Protein AF-A0A0U5NQK6-F1 (afdb_monomer_lite)

Structure (mmCIF, N/CA/C/O backbone):
data_AF-A0A0U5NQK6-F1
#
_entry.id   AF-A0A0U5NQK6-F1
#
loop_
_atom_site.group_PDB
_atom_site.id
_atom_site.type_symbol
_atom_site.label_atom_id
_atom_site.label_alt_id
_atom_site.label_comp_id
_atom_site.label_asym_id
_atom_site.label_entity_id
_atom_site.label_seq_id
_atom_site.pdbx_PDB_ins_code
_atom_site.Cartn_x
_atom_site.Cartn_y
_atom_site.Cartn_z
_atom_site.occupancy
_atom_site.B_iso_or_equiv
_atom_site.auth_seq_id
_atom_site.auth_comp_id
_atom_site.auth_asym_id
_atom_site.auth_atom_id
_atom_site.pdbx_PDB_model_num
ATOM 1 N N . MET A 1 1 ? -19.527 -6.344 28.095 1.00 59.62 1 MET A N 1
ATOM 2 C CA . MET A 1 1 ? -18.610 -5.688 27.131 1.00 59.62 1 MET A CA 1
ATOM 3 C C . MET A 1 1 ? -19.445 -5.188 25.953 1.00 59.62 1 MET A C 1
ATOM 5 O O . MET A 1 1 ? -20.277 -5.949 25.476 1.00 59.62 1 MET A O 1
ATOM 9 N N . SER A 1 2 ? -19.335 -3.918 25.543 1.00 77.06 2 SER A N 1
ATOM 10 C CA . SER A 1 2 ? -20.191 -3.349 24.482 1.00 77.06 2 SER A CA 1
ATOM 11 C C . SER A 1 2 ? -19.816 -3.884 23.087 1.00 77.06 2 SER A C 1
ATOM 13 O O . SER A 1 2 ? -18.661 -4.244 22.854 1.00 77.06 2 SER A O 1
ATOM 15 N N . LYS A 1 3 ? -20.761 -3.901 22.129 1.00 76.44 3 LYS A N 1
ATOM 16 C CA . LYS A 1 3 ? -20.489 -4.289 20.722 1.00 76.44 3 LYS A CA 1
ATOM 17 C C . LYS A 1 3 ?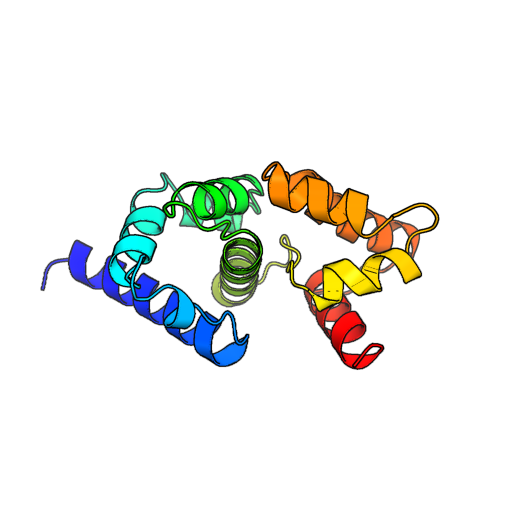 -19.339 -3.472 20.106 1.00 76.44 3 LYS A C 1
ATOM 19 O O . LYS A 1 3 ? -18.544 -4.013 19.344 1.00 76.44 3 LYS A O 1
ATOM 24 N N . LEU A 1 4 ? -19.227 -2.196 20.483 1.00 78.38 4 LEU A N 1
ATOM 25 C CA . LEU A 1 4 ? -18.146 -1.298 20.069 1.00 78.38 4 LEU A CA 1
ATOM 26 C C . LEU A 1 4 ? -16.776 -1.763 20.589 1.00 78.38 4 LEU A C 1
ATOM 28 O O . LEU A 1 4 ? -15.814 -1.828 19.830 1.00 78.38 4 LEU A O 1
ATOM 32 N N . SER A 1 5 ? -16.703 -2.154 21.864 1.00 79.38 5 SER A N 1
ATOM 33 C CA . SER A 1 5 ? -15.471 -2.658 22.479 1.00 79.38 5 SER A CA 1
ATOM 34 C C . SER A 1 5 ? -14.972 -3.936 21.795 1.00 79.38 5 SER A C 1
ATOM 36 O O . SER A 1 5 ? -13.778 -4.055 21.536 1.00 79.38 5 SER A O 1
ATOM 38 N N . ILE A 1 6 ? -15.875 -4.841 21.398 1.00 86.94 6 ILE A N 1
ATOM 39 C CA . ILE A 1 6 ? -15.510 -6.061 20.657 1.00 86.94 6 ILE A CA 1
ATOM 40 C C . ILE A 1 6 ? -14.956 -5.730 19.262 1.00 86.94 6 ILE A C 1
ATOM 42 O O . ILE A 1 6 ? -13.974 -6.341 18.840 1.00 86.94 6 ILE A O 1
ATOM 46 N N . LYS A 1 7 ? -15.548 -4.765 18.541 1.00 88.62 7 LYS A N 1
ATOM 47 C CA . LYS A 1 7 ? -15.044 -4.339 17.222 1.00 88.62 7 LYS A CA 1
ATOM 48 C C . LYS A 1 7 ? -13.630 -3.764 17.315 1.00 88.62 7 LYS A C 1
ATOM 50 O O . LYS A 1 7 ? -12.763 -4.185 16.555 1.00 88.62 7 LYS A O 1
ATOM 55 N N . ILE A 1 8 ? -13.379 -2.882 18.286 1.00 91.56 8 ILE A N 1
ATOM 56 C CA . ILE A 1 8 ? -12.039 -2.325 18.513 1.00 91.56 8 ILE A CA 1
ATOM 57 C C . ILE A 1 8 ? -11.029 -3.436 18.805 1.00 91.56 8 ILE A C 1
ATOM 59 O O . ILE A 1 8 ? -9.975 -3.472 18.179 1.00 91.56 8 ILE A O 1
ATOM 63 N N . LEU A 1 9 ? -11.355 -4.378 19.697 1.00 89.69 9 LEU A N 1
ATOM 64 C CA . LEU A 1 9 ? -10.451 -5.484 20.029 1.00 89.69 9 LEU A CA 1
ATOM 65 C C . LEU A 1 9 ? -10.106 -6.338 18.803 1.00 89.69 9 LEU A C 1
ATOM 67 O O . LEU A 1 9 ? -8.946 -6.702 18.628 1.00 89.69 9 LEU A O 1
ATOM 71 N N . LYS A 1 10 ? -11.073 -6.609 17.915 1.00 91.44 10 LYS A N 1
ATOM 72 C CA . LYS A 1 10 ? -10.810 -7.312 16.647 1.00 91.44 10 LYS A CA 1
ATOM 73 C C . LYS A 1 10 ? -9.815 -6.560 15.765 1.00 91.44 10 LYS A C 1
ATOM 75 O O . LYS A 1 10 ? -8.907 -7.181 15.221 1.00 91.44 10 LYS A O 1
ATOM 80 N N . ILE A 1 11 ? -9.963 -5.242 15.639 1.00 92.06 11 ILE A N 1
ATOM 81 C CA . ILE A 1 11 ? -9.041 -4.416 14.850 1.00 92.06 11 ILE A CA 1
ATOM 82 C C . ILE A 1 11 ? -7.650 -4.403 15.496 1.00 92.06 11 ILE A C 1
ATOM 84 O O . ILE A 1 11 ? -6.668 -4.653 14.803 1.00 92.06 11 ILE A O 1
ATOM 88 N N . VAL A 1 12 ? -7.559 -4.214 16.818 1.00 91.38 12 VAL A N 1
ATOM 89 C CA . VAL A 1 12 ? -6.291 -4.276 17.570 1.00 91.38 12 VAL A CA 1
ATOM 90 C C . VAL A 1 12 ? -5.575 -5.609 17.347 1.00 91.38 12 VAL A C 1
ATOM 92 O O . VAL A 1 12 ? -4.376 -5.612 17.083 1.00 91.38 12 VAL A O 1
ATOM 95 N N . MET A 1 13 ? -6.295 -6.734 17.399 1.00 90.19 13 MET A N 1
ATOM 96 C CA . MET A 1 13 ? -5.711 -8.053 17.139 1.00 90.19 13 MET A CA 1
ATOM 97 C C . MET A 1 13 ? -5.173 -8.170 15.708 1.00 90.19 13 MET A C 1
ATOM 99 O O . MET A 1 13 ? -4.053 -8.640 15.534 1.00 90.19 13 MET A O 1
ATOM 103 N N . LYS A 1 14 ? -5.914 -7.694 14.694 1.00 91.88 14 LYS A N 1
ATOM 104 C CA . LYS A 1 14 ? -5.428 -7.663 13.300 1.00 91.88 14 LYS A CA 1
ATOM 105 C C . LYS A 1 14 ? -4.132 -6.856 13.181 1.00 91.88 14 LYS A C 1
ATOM 107 O O . LYS A 1 14 ? -3.161 -7.347 12.615 1.00 91.88 14 LYS A O 1
ATOM 112 N N . ILE A 1 15 ? -4.101 -5.650 13.758 1.00 90.19 15 ILE A N 1
ATOM 113 C CA . ILE A 1 15 ? -2.911 -4.786 13.756 1.00 90.19 15 ILE A CA 1
ATOM 114 C C . ILE A 1 15 ? -1.726 -5.507 14.413 1.00 90.19 15 ILE A C 1
ATOM 116 O O . ILE A 1 15 ? -0.638 -5.530 13.846 1.00 90.19 15 ILE A O 1
ATOM 120 N N . ALA A 1 16 ? -1.935 -6.117 15.583 1.00 87.88 16 ALA A N 1
ATOM 121 C CA . ALA A 1 16 ? -0.883 -6.813 16.318 1.00 87.88 16 ALA A CA 1
ATOM 122 C C . ALA A 1 16 ? -0.310 -8.002 15.530 1.00 87.88 16 ALA A C 1
ATOM 124 O O . ALA A 1 16 ? 0.906 -8.161 15.464 1.00 87.88 16 ALA A O 1
ATOM 125 N N . VAL A 1 17 ? -1.166 -8.810 14.894 1.00 87.75 17 VAL A N 1
ATOM 126 C CA . VAL A 1 17 ? -0.724 -9.936 14.055 1.00 87.75 17 VAL A CA 1
ATOM 127 C C . VAL A 1 17 ? 0.101 -9.438 12.868 1.00 87.75 17 VAL A C 1
ATOM 129 O O . VAL A 1 17 ? 1.166 -9.991 12.595 1.00 87.75 17 VAL A O 1
ATOM 132 N N . ILE A 1 18 ? -0.337 -8.373 12.192 1.00 87.25 18 ILE A N 1
ATOM 133 C CA . ILE A 1 18 ? 0.407 -7.779 11.070 1.00 87.25 18 ILE A CA 1
ATOM 134 C C . ILE A 1 18 ? 1.768 -7.246 11.531 1.00 87.25 18 ILE A C 1
ATOM 136 O O . ILE A 1 18 ? 2.767 -7.490 10.853 1.00 87.25 18 ILE A O 1
ATOM 140 N N . ASP A 1 19 ? 1.828 -6.571 12.682 1.00 82.56 19 ASP A N 1
ATOM 141 C CA . ASP A 1 19 ? 3.077 -6.009 13.211 1.00 82.56 19 ASP A CA 1
ATOM 142 C C . ASP A 1 19 ? 4.109 -7.081 13.542 1.00 82.56 19 ASP A C 1
ATOM 144 O O . ASP A 1 19 ? 5.276 -6.947 13.174 1.00 82.56 19 ASP A O 1
ATOM 148 N N . VAL A 1 20 ? 3.663 -8.174 14.166 1.00 79.00 20 VAL A N 1
ATOM 149 C CA . VAL A 1 20 ? 4.519 -9.315 14.509 1.00 79.00 20 VAL A CA 1
ATOM 150 C C . VAL A 1 20 ? 5.006 -10.050 13.260 1.00 79.00 20 VAL A C 1
ATOM 152 O O . VAL A 1 20 ? 6.167 -10.443 13.198 1.00 79.00 20 VAL A O 1
ATOM 155 N N . THR A 1 21 ? 4.144 -10.241 12.261 1.00 77.94 21 THR A N 1
ATOM 156 C CA . THR A 1 21 ? 4.467 -11.050 11.070 1.00 77.94 21 THR A CA 1
ATOM 157 C C . THR A 1 21 ? 5.272 -10.300 10.014 1.00 77.94 21 THR A C 1
ATOM 159 O O . THR A 1 21 ? 6.009 -10.929 9.261 1.00 77.94 21 THR A O 1
ATOM 162 N N . ASN A 1 22 ? 5.160 -8.970 9.953 1.00 70.81 22 ASN A N 1
ATOM 163 C CA . ASN A 1 22 ? 5.797 -8.156 8.912 1.00 70.81 22 ASN A CA 1
ATOM 164 C C . ASN A 1 22 ? 6.833 -7.170 9.464 1.00 70.81 22 ASN A C 1
ATOM 166 O O . ASN A 1 22 ? 7.267 -6.282 8.730 1.00 70.81 22 ASN A O 1
ATOM 170 N N . SER A 1 23 ? 7.198 -7.290 10.747 1.00 65.12 23 SER A N 1
ATOM 171 C CA . SER A 1 23 ? 8.144 -6.401 11.430 1.00 65.12 23 SER A CA 1
ATOM 172 C C . SER A 1 23 ? 7.861 -4.927 11.135 1.00 65.12 23 SER A C 1
ATOM 174 O O . SER A 1 23 ? 8.766 -4.159 10.816 1.00 65.12 23 SER A O 1
ATOM 176 N N . THR A 1 24 ? 6.593 -4.501 11.211 1.00 61.81 24 THR A N 1
ATOM 177 C CA . THR A 1 24 ? 6.251 -3.095 10.920 1.00 61.81 24 THR A CA 1
ATOM 178 C C . THR A 1 24 ? 6.781 -2.130 11.978 1.00 61.81 24 THR A C 1
ATOM 180 O O . THR A 1 24 ? 6.687 -0.916 11.804 1.00 61.81 24 THR A O 1
ATOM 183 N N . HIS A 1 25 ? 7.381 -2.670 13.045 1.00 66.62 25 HIS A N 1
ATOM 184 C CA . HIS A 1 25 ? 8.027 -1.947 14.126 1.00 66.62 25 HIS A CA 1
ATOM 185 C C . HIS A 1 25 ? 7.124 -0.852 14.710 1.00 66.62 25 HIS A C 1
ATOM 187 O O . HIS A 1 25 ? 7.617 0.179 15.169 1.00 66.62 25 HIS A O 1
ATOM 193 N N . LEU A 1 26 ? 5.803 -1.085 14.773 1.00 66.12 26 LEU A N 1
ATOM 194 C CA . LEU A 1 26 ? 4.859 -0.144 15.392 1.00 66.12 26 LEU A CA 1
ATOM 195 C C . LEU A 1 26 ? 5.240 0.141 16.846 1.00 66.12 26 LEU A C 1
ATOM 197 O O . LEU A 1 26 ? 5.008 1.232 17.365 1.00 66.12 26 LEU A O 1
ATOM 201 N N . SER A 1 27 ? 5.909 -0.824 17.481 1.00 60.50 27 SER A N 1
ATOM 202 C CA . SER A 1 27 ? 6.502 -0.684 18.804 1.00 60.50 27 SER A CA 1
ATOM 203 C C . SER A 1 27 ? 7.484 0.490 18.946 1.00 60.50 27 SER A C 1
ATOM 205 O O . SER A 1 27 ? 7.569 1.057 20.035 1.00 60.50 27 SER A O 1
ATOM 207 N N . GLN A 1 28 ? 8.170 0.909 17.876 1.00 60.00 28 GLN A N 1
ATOM 208 C CA . GLN A 1 28 ? 9.071 2.071 17.874 1.00 60.00 28 GLN A CA 1
ATOM 209 C C . GLN A 1 28 ? 8.311 3.399 17.984 1.00 60.00 28 GLN A C 1
ATOM 211 O O . GLN A 1 28 ? 8.861 4.396 18.449 1.00 60.00 28 GLN A O 1
ATOM 216 N N . TYR A 1 29 ? 7.028 3.406 17.619 1.00 62.62 29 TYR A N 1
ATOM 217 C CA . TYR A 1 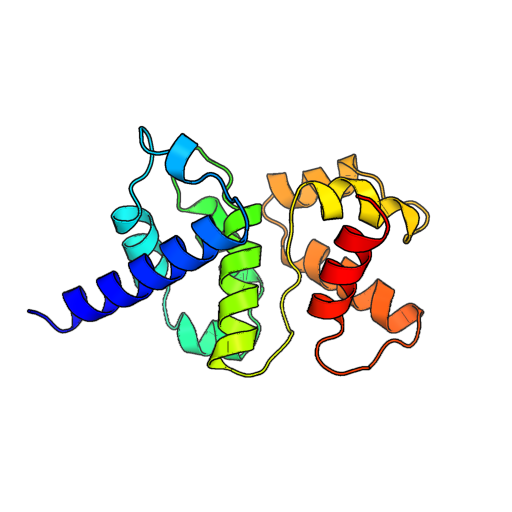29 ? 6.152 4.570 17.711 1.00 62.62 29 TYR A CA 1
ATOM 218 C C . TYR A 1 29 ? 5.277 4.559 18.971 1.00 62.62 29 TYR A C 1
ATOM 220 O O . TYR A 1 29 ? 4.431 5.436 19.108 1.00 62.62 29 TYR A O 1
ATOM 228 N N . LYS A 1 30 ? 5.495 3.638 19.927 1.00 59.31 30 LYS A N 1
ATOM 229 C CA . LYS A 1 30 ? 4.705 3.522 21.177 1.00 59.31 30 LYS A CA 1
ATOM 230 C C . LYS A 1 30 ? 4.604 4.814 21.988 1.00 59.31 30 LYS A C 1
ATOM 232 O O . LYS A 1 30 ? 3.619 5.008 22.688 1.00 59.31 30 LYS A O 1
ATOM 237 N N . SER A 1 31 ? 5.607 5.689 21.906 1.00 57.69 31 SER A N 1
ATOM 238 C CA . SER A 1 31 ? 5.595 6.999 22.572 1.00 57.69 31 SER A CA 1
ATOM 239 C C . SER A 1 31 ? 4.689 8.031 21.887 1.00 57.69 31 SER A C 1
ATOM 241 O O . SER A 1 31 ? 4.414 9.074 22.469 1.00 57.69 31 SER A O 1
ATOM 243 N N . ARG A 1 32 ? 4.240 7.759 20.655 1.00 59.44 32 ARG A N 1
ATOM 244 C CA . ARG A 1 32 ? 3.446 8.661 19.805 1.00 59.44 32 ARG A CA 1
ATOM 245 C C . ARG A 1 32 ? 2.101 8.068 19.381 1.00 59.44 32 ARG A C 1
ATOM 247 O O . ARG A 1 32 ? 1.234 8.823 18.958 1.00 59.44 32 ARG A O 1
ATOM 254 N N . LEU A 1 33 ? 1.939 6.746 19.459 1.00 70.50 33 LEU A N 1
ATOM 255 C CA . LEU A 1 33 ? 0.754 6.039 18.990 1.00 70.50 33 LEU A CA 1
ATOM 256 C C . LEU A 1 33 ? 0.515 4.743 19.773 1.00 70.50 33 LEU A C 1
ATOM 258 O O . LEU A 1 33 ? 1.394 3.880 19.841 1.00 70.50 33 LEU A O 1
ATOM 262 N N . SER A 1 34 ? -0.703 4.563 20.287 1.00 78.31 34 SER A N 1
ATOM 263 C CA . SER A 1 34 ? -1.151 3.266 20.792 1.00 78.31 34 SER A CA 1
ATOM 264 C C . SER A 1 34 ? -1.866 2.455 19.701 1.00 78.31 34 SER A C 1
ATOM 266 O O . SER A 1 34 ? -2.516 3.005 18.810 1.00 78.31 34 SER A O 1
ATOM 268 N N . LEU A 1 35 ? -1.811 1.120 19.794 1.00 82.88 35 LEU A N 1
ATOM 269 C CA . LEU A 1 35 ? -2.593 0.228 18.918 1.00 82.88 35 LEU A CA 1
ATOM 270 C C . LEU A 1 35 ? -4.100 0.514 18.997 1.00 82.88 35 LEU A C 1
ATOM 272 O O . LEU A 1 35 ? -4.834 0.278 18.042 1.00 82.88 35 LEU A O 1
ATOM 276 N N . TYR A 1 36 ? -4.556 1.011 20.146 1.00 85.56 36 TYR A N 1
ATOM 277 C CA . TYR A 1 36 ? -5.947 1.352 20.387 1.00 85.56 36 TYR A CA 1
ATOM 278 C C . TYR A 1 36 ? -6.375 2.607 19.614 1.00 85.56 36 TYR A C 1
ATOM 280 O O . TYR A 1 36 ? -7.451 2.606 19.021 1.00 85.56 36 TYR A O 1
ATOM 288 N N . ASP A 1 37 ? -5.525 3.636 19.551 1.00 84.00 37 ASP A N 1
ATOM 289 C CA . ASP A 1 37 ? -5.798 4.848 18.765 1.00 84.00 37 ASP A CA 1
ATOM 290 C C . ASP A 1 37 ? -5.834 4.530 17.270 1.00 84.00 37 ASP A C 1
ATOM 292 O O . ASP A 1 37 ? -6.745 4.949 16.562 1.00 84.00 37 ASP A O 1
ATOM 296 N N . LEU A 1 38 ? -4.908 3.689 16.805 1.00 86.31 38 LEU A N 1
ATOM 297 C CA . LEU A 1 38 ? -4.916 3.186 15.434 1.00 86.31 38 LEU A CA 1
ATOM 298 C C . LEU A 1 38 ? -6.196 2.400 15.115 1.00 86.31 38 LEU A C 1
ATOM 300 O O . LEU A 1 38 ? -6.819 2.596 14.072 1.00 86.31 38 LEU A O 1
ATOM 304 N N . ALA A 1 39 ? -6.627 1.533 16.030 1.00 91.25 39 ALA A N 1
ATOM 305 C CA . ALA A 1 39 ? -7.861 0.785 15.855 1.00 91.25 39 ALA A CA 1
ATOM 306 C C . ALA A 1 39 ? -9.104 1.684 15.818 1.00 91.25 39 ALA A C 1
ATOM 308 O O . ALA A 1 39 ? -10.033 1.387 15.069 1.00 91.25 39 ALA A O 1
ATOM 309 N N . LYS A 1 40 ? -9.124 2.775 16.594 1.00 89.88 40 LYS A N 1
ATOM 310 C CA . LYS A 1 40 ? -10.192 3.782 16.541 1.00 89.88 40 LYS A CA 1
ATOM 311 C C . LYS A 1 40 ? -10.238 4.490 15.195 1.00 89.88 40 LYS A C 1
ATOM 313 O O . LYS A 1 40 ? -11.307 4.534 14.603 1.00 89.88 40 LYS A O 1
ATOM 318 N N . VAL A 1 41 ? -9.090 4.948 14.691 1.00 89.62 41 VAL A N 1
ATOM 319 C CA . VAL A 1 41 ? -8.999 5.591 13.370 1.00 89.62 41 VAL A CA 1
ATOM 320 C C . VAL A 1 41 ? -9.590 4.688 12.292 1.00 89.62 41 VAL A C 1
ATOM 322 O O . VAL A 1 41 ? -10.428 5.136 11.522 1.00 89.62 41 VAL A O 1
ATOM 325 N N . ILE A 1 42 ? -9.214 3.405 12.266 1.00 93.44 42 ILE A N 1
ATOM 326 C CA . ILE A 1 42 ? -9.748 2.442 11.288 1.00 93.44 42 ILE A CA 1
ATOM 327 C C . ILE A 1 42 ? -11.257 2.231 11.480 1.00 93.44 42 ILE A C 1
ATOM 329 O O . ILE A 1 42 ? -11.997 2.166 10.503 1.00 93.44 42 ILE A O 1
ATOM 333 N N . LEU A 1 43 ? -11.724 2.128 12.727 1.00 94.19 43 LEU A N 1
ATOM 334 C CA . LEU A 1 43 ? -13.139 1.918 13.040 1.00 94.19 43 LEU A CA 1
ATOM 335 C C . LEU A 1 43 ? -14.032 3.088 12.608 1.00 94.19 43 LEU A C 1
ATOM 337 O O . LEU A 1 43 ? -15.200 2.871 12.291 1.00 94.19 43 LEU A O 1
ATOM 341 N N . GLU A 1 44 ? -13.505 4.310 12.645 1.00 94.06 44 GLU A N 1
ATOM 342 C CA . GLU A 1 44 ? -14.223 5.535 12.286 1.00 94.06 44 GLU A CA 1
ATOM 343 C C . GLU A 1 44 ? -14.335 5.739 10.768 1.00 94.06 44 GLU A C 1
ATOM 345 O O . GLU A 1 44 ? -15.125 6.575 10.330 1.00 94.06 44 GLU A O 1
ATOM 350 N N . ILE A 1 45 ? -13.610 4.959 9.954 1.00 95.44 45 ILE A N 1
ATOM 351 C CA . ILE A 1 45 ? -13.717 5.019 8.492 1.00 95.44 45 ILE A CA 1
ATOM 352 C C . ILE A 1 45 ? -15.110 4.521 8.064 1.00 95.44 45 ILE A C 1
ATOM 354 O O . ILE A 1 45 ? -15.451 3.356 8.305 1.00 95.44 45 ILE A O 1
ATOM 358 N N . PRO A 1 46 ? -15.920 5.356 7.384 1.00 96.31 46 PRO A N 1
ATOM 359 C CA . PRO A 1 46 ? -17.244 4.952 6.929 1.00 96.31 46 PRO A CA 1
ATOM 360 C C . PRO A 1 46 ? -17.169 3.786 5.941 1.00 96.31 46 PRO A C 1
ATOM 362 O O . PRO A 1 46 ? -16.386 3.831 4.989 1.00 96.31 46 PRO A O 1
ATOM 365 N N . ASN A 1 47 ? -18.008 2.769 6.169 1.00 96.75 47 ASN A N 1
ATOM 366 C CA . ASN A 1 47 ? -18.155 1.579 5.321 1.00 96.75 47 ASN A CA 1
ATOM 367 C C . ASN A 1 47 ? -16.817 0.894 4.998 1.00 96.75 47 ASN A C 1
ATOM 369 O O . ASN A 1 47 ? -16.602 0.438 3.879 1.00 96.75 47 ASN A O 1
ATOM 373 N N . PHE A 1 48 ? -15.901 0.858 5.974 1.00 96.75 48 PHE A N 1
ATOM 374 C CA . PHE A 1 48 ? -14.547 0.335 5.782 1.00 96.75 48 PHE A CA 1
ATOM 375 C C . PHE A 1 48 ? -14.530 -1.056 5.138 1.00 96.75 48 PHE A C 1
ATOM 377 O O . PHE A 1 48 ? -13.808 -1.275 4.172 1.00 96.75 48 PHE A O 1
ATOM 384 N N . ASP A 1 49 ? -15.325 -1.982 5.678 1.00 96.56 49 ASP A N 1
ATOM 385 C CA . ASP A 1 49 ? -15.335 -3.378 5.239 1.00 96.56 49 ASP A CA 1
ATOM 386 C C . ASP A 1 49 ? -15.848 -3.518 3.793 1.00 96.56 49 ASP A C 1
ATOM 388 O O . ASP A 1 49 ? -15.209 -4.211 3.003 1.00 96.56 49 ASP A O 1
ATOM 392 N N . ASP A 1 50 ? -16.917 -2.801 3.425 1.00 98.12 50 ASP A N 1
ATOM 393 C CA . ASP A 1 50 ? -17.482 -2.815 2.066 1.00 98.12 50 ASP A CA 1
ATOM 394 C C . ASP A 1 50 ? -16.488 -2.233 1.050 1.00 98.12 50 ASP A C 1
ATOM 396 O O . ASP A 1 50 ? -16.158 -2.869 0.051 1.00 98.12 50 ASP A O 1
ATOM 400 N N . ARG A 1 51 ? -15.908 -1.066 1.364 1.00 98.50 51 ARG A N 1
ATOM 401 C CA . ARG A 1 51 ? -14.893 -0.406 0.525 1.00 98.50 51 ARG A CA 1
ATOM 402 C C . ARG A 1 51 ? -13.655 -1.283 0.331 1.00 98.50 51 ARG A C 1
ATOM 404 O O . ARG A 1 51 ? -13.084 -1.338 -0.755 1.00 98.50 51 ARG A O 1
ATOM 411 N N . LEU A 1 52 ? -13.236 -1.989 1.382 1.00 98.12 52 LEU A N 1
ATOM 412 C CA . LEU A 1 52 ? -12.086 -2.890 1.332 1.00 98.12 52 LEU A CA 1
ATOM 413 C C . LEU A 1 52 ? -12.378 -4.137 0.481 1.00 98.12 52 LEU A C 1
ATOM 415 O O . LEU A 1 52 ? -11.478 -4.640 -0.194 1.00 98.12 52 LEU A O 1
ATOM 419 N N . ALA A 1 53 ? -13.613 -4.643 0.507 1.00 97.75 53 ALA A N 1
ATOM 420 C CA . ALA A 1 53 ? -14.055 -5.753 -0.337 1.00 97.75 53 ALA A CA 1
ATOM 421 C C . ALA A 1 53 ? -14.158 -5.362 -1.823 1.00 97.75 53 ALA A C 1
ATOM 423 O O . ALA A 1 53 ? -13.995 -6.214 -2.696 1.00 97.75 53 ALA A O 1
ATOM 424 N N . GLU A 1 54 ? -14.393 -4.081 -2.105 1.00 98.06 54 GLU A N 1
ATOM 425 C CA . GLU A 1 54 ? -14.421 -3.504 -3.454 1.00 98.06 54 GLU A CA 1
ATOM 426 C C . GLU A 1 54 ? -13.032 -3.102 -3.979 1.00 98.06 54 GLU A C 1
ATOM 428 O O . GLU A 1 54 ? -12.891 -2.798 -5.161 1.00 98.06 54 GLU A O 1
ATOM 433 N N . GLY A 1 55 ? -11.996 -3.147 -3.134 1.00 98.00 55 GLY A N 1
ATOM 434 C CA . GLY A 1 55 ? -10.624 -2.826 -3.530 1.00 98.00 55 GLY A CA 1
ATOM 435 C C . GLY A 1 55 ? -10.301 -1.330 -3.538 1.00 98.00 55 GLY A C 1
ATOM 436 O O . GLY A 1 55 ? -9.385 -0.918 -4.243 1.00 98.00 55 GLY A O 1
ATOM 437 N N . ASP A 1 56 ? -11.018 -0.511 -2.761 1.00 98.56 56 ASP A N 1
ATOM 438 C CA . ASP A 1 56 ? -10.817 0.940 -2.696 1.00 98.56 56 ASP A CA 1
ATOM 439 C C . ASP A 1 56 ? -9.384 1.317 -2.234 1.00 98.56 56 ASP A C 1
ATOM 441 O O . ASP A 1 56 ? -9.027 1.074 -1.067 1.00 98.56 56 ASP A O 1
ATOM 445 N N . PRO A 1 57 ? -8.553 1.932 -3.102 1.00 97.94 57 PRO A N 1
ATOM 446 C CA . PRO A 1 57 ? -7.178 2.303 -2.771 1.00 97.94 57 PRO A CA 1
ATOM 447 C C . PRO A 1 57 ? -7.086 3.470 -1.773 1.00 97.94 57 PRO A C 1
ATOM 449 O O . PRO A 1 57 ? -6.091 3.574 -1.048 1.00 97.94 57 PRO A O 1
ATOM 452 N N . GLU A 1 58 ? -8.113 4.319 -1.661 1.00 97.88 58 GLU A N 1
ATOM 453 C CA . GLU A 1 58 ? -8.093 5.488 -0.773 1.00 97.88 58 GLU A CA 1
ATOM 454 C C . GLU A 1 58 ? -8.102 5.079 0.706 1.00 97.88 58 GLU A C 1
ATOM 456 O O . GLU A 1 58 ? -7.628 5.829 1.561 1.00 97.88 58 GLU A O 1
ATOM 461 N N . LEU A 1 59 ? -8.543 3.858 1.036 1.00 97.69 59 LEU A N 1
ATOM 462 C CA . LEU A 1 59 ? -8.433 3.319 2.395 1.00 97.69 59 LEU A CA 1
ATOM 463 C C . LEU A 1 59 ? -6.990 3.331 2.912 1.00 97.69 59 LEU A C 1
ATOM 465 O O . LEU A 1 59 ? -6.757 3.670 4.076 1.00 97.69 59 LEU A O 1
ATOM 469 N N . VAL A 1 60 ? -6.012 3.022 2.053 1.00 97.31 60 VAL A N 1
ATOM 470 C CA . VAL A 1 60 ? -4.596 3.059 2.437 1.00 97.31 60 VAL A CA 1
ATOM 471 C C . VAL A 1 60 ? -4.173 4.487 2.765 1.00 97.31 60 VAL A C 1
ATOM 473 O O . VAL A 1 60 ? -3.525 4.710 3.786 1.00 97.31 60 VAL A O 1
ATOM 476 N N . ASN A 1 61 ? -4.578 5.461 1.952 1.00 96.00 61 ASN A N 1
ATOM 477 C CA . ASN A 1 61 ? -4.249 6.869 2.158 1.00 96.00 61 ASN A CA 1
ATOM 478 C C . ASN A 1 61 ? -4.900 7.429 3.431 1.00 96.00 61 ASN A C 1
ATOM 480 O O . ASN A 1 61 ? -4.231 8.109 4.212 1.00 96.00 61 ASN A O 1
ATOM 484 N N . ILE A 1 62 ? -6.172 7.100 3.686 1.00 94.81 62 ILE A N 1
ATOM 485 C CA . ILE A 1 62 ? -6.895 7.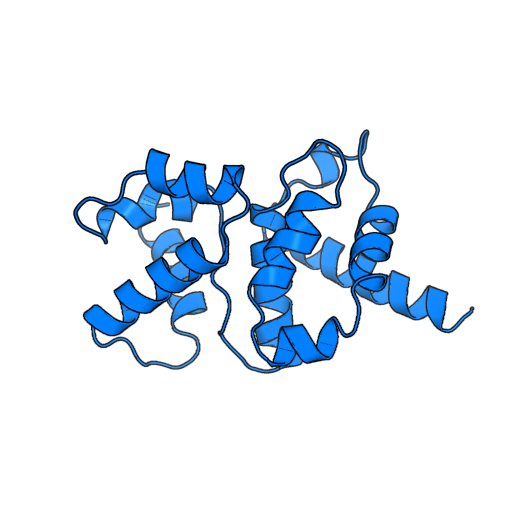490 4.905 1.00 94.81 62 ILE A CA 1
ATOM 486 C C . ILE A 1 62 ? -6.164 6.951 6.136 1.00 94.81 62 ILE A C 1
ATOM 488 O O . ILE A 1 62 ? -5.835 7.726 7.034 1.00 94.81 62 ILE A O 1
ATOM 492 N N . ILE A 1 63 ? -5.850 5.653 6.180 1.00 93.31 63 ILE A N 1
ATOM 493 C CA . ILE A 1 63 ? -5.112 5.076 7.314 1.00 93.31 63 ILE A CA 1
ATOM 494 C C . ILE A 1 63 ? -3.732 5.733 7.429 1.00 93.31 63 ILE A C 1
ATOM 496 O O . ILE A 1 63 ? -3.313 6.103 8.521 1.00 93.31 63 ILE A O 1
ATOM 500 N N . ALA A 1 64 ? -3.028 5.925 6.313 1.00 92.00 64 ALA A N 1
ATOM 501 C CA . ALA A 1 64 ? -1.669 6.446 6.311 1.00 92.00 64 ALA A CA 1
ATOM 502 C C . ALA A 1 64 ? -1.554 7.893 6.832 1.00 92.00 64 ALA A C 1
ATOM 504 O O . ALA A 1 64 ? -0.533 8.219 7.443 1.00 92.00 64 ALA A O 1
ATOM 505 N N . ARG A 1 65 ? -2.570 8.739 6.595 1.00 89.50 65 ARG A N 1
ATOM 506 C CA . ARG A 1 65 ? -2.605 10.161 6.993 1.00 89.50 65 ARG A CA 1
ATOM 507 C C . ARG A 1 65 ? -3.098 10.391 8.423 1.00 89.50 65 ARG A C 1
ATOM 509 O O . ARG A 1 65 ? -2.653 11.331 9.071 1.00 89.50 65 ARG A O 1
ATOM 516 N N . ASN A 1 66 ? -4.019 9.567 8.920 1.00 79.12 66 ASN A N 1
ATOM 517 C CA . ASN A 1 66 ? -4.768 9.857 10.151 1.00 79.12 66 ASN A CA 1
ATOM 518 C C . ASN A 1 66 ? -4.051 9.450 11.454 1.00 79.12 66 ASN A C 1
ATOM 520 O O . ASN A 1 66 ? -4.673 9.350 12.508 1.00 79.12 66 ASN A O 1
ATOM 524 N N . ILE A 1 67 ? -2.738 9.207 11.409 1.00 69.81 67 ILE A N 1
ATOM 525 C CA . ILE A 1 67 ? -1.976 8.634 12.524 1.00 69.81 67 ILE A CA 1
ATOM 526 C C . ILE A 1 67 ? -0.797 9.551 12.885 1.00 69.81 67 ILE A C 1
ATOM 528 O O . ILE A 1 67 ? 0.374 9.261 12.634 1.00 69.81 67 ILE A O 1
ATOM 532 N N . GLY A 1 68 ? -1.119 10.685 13.509 1.00 66.19 68 GLY A N 1
ATOM 533 C CA . GLY A 1 68 ? -0.133 11.628 14.042 1.00 66.19 68 GLY A CA 1
ATOM 534 C C . GLY A 1 68 ? 0.900 12.102 13.008 1.00 66.19 68 GLY A C 1
ATOM 535 O O . GLY A 1 68 ? 0.595 12.299 11.838 1.00 66.19 68 GLY A O 1
ATOM 536 N N . ALA A 1 69 ? 2.146 12.298 13.449 1.00 69.12 69 ALA A N 1
ATOM 537 C CA . ALA A 1 69 ? 3.249 12.777 12.604 1.00 69.12 69 ALA A CA 1
ATOM 538 C C . ALA A 1 69 ? 4.019 11.651 11.877 1.00 69.12 69 ALA A C 1
ATOM 540 O O . ALA A 1 69 ? 5.108 11.888 11.349 1.00 69.12 69 ALA A O 1
ATOM 541 N N . VAL A 1 70 ? 3.517 10.412 11.903 1.00 76.75 70 VAL A N 1
ATOM 542 C CA . VAL A 1 70 ? 4.199 9.247 11.326 1.00 76.75 70 VAL A CA 1
ATOM 543 C C . VAL A 1 70 ? 3.503 8.870 10.027 1.00 76.75 70 VAL A C 1
ATOM 545 O O . VAL A 1 70 ? 2.306 8.616 10.003 1.00 76.75 70 VAL A O 1
ATOM 548 N N . ASN A 1 71 ? 4.254 8.805 8.930 1.00 82.69 71 ASN A N 1
ATOM 549 C CA . ASN A 1 71 ? 3.717 8.317 7.666 1.00 82.69 71 ASN A CA 1
ATOM 550 C C . ASN A 1 71 ? 3.528 6.793 7.752 1.00 82.69 71 ASN A C 1
ATOM 552 O O . ASN A 1 71 ? 4.500 6.037 7.754 1.00 82.69 71 ASN A O 1
ATOM 556 N N . MET A 1 72 ? 2.271 6.353 7.815 1.00 88.81 72 MET A N 1
ATOM 557 C CA . MET A 1 72 ? 1.903 4.950 8.035 1.00 88.81 72 MET A CA 1
ATOM 558 C C . MET A 1 72 ? 1.630 4.180 6.737 1.00 88.81 72 MET A C 1
ATOM 560 O O . MET A 1 72 ? 1.013 3.122 6.763 1.00 88.81 72 MET A O 1
ATOM 564 N N . PHE A 1 73 ? 2.113 4.668 5.593 1.00 93.44 73 PHE A N 1
ATOM 565 C CA . PHE A 1 73 ? 1.830 4.112 4.262 1.00 93.44 73 PHE A CA 1
ATOM 566 C C . PHE A 1 73 ? 2.234 2.632 4.111 1.00 93.44 73 PHE A C 1
ATOM 568 O O . PHE A 1 73 ? 1.476 1.808 3.599 1.00 93.44 73 PHE A O 1
ATOM 575 N N . SER A 1 74 ? 3.408 2.259 4.636 1.00 93.31 74 SER A N 1
ATOM 576 C CA . SER A 1 74 ? 3.878 0.862 4.667 1.00 93.31 74 SER A CA 1
ATOM 577 C C . SER A 1 74 ? 2.974 -0.041 5.512 1.00 93.31 74 SER A C 1
ATOM 579 O O . SER A 1 74 ? 2.691 -1.175 5.135 1.00 93.31 74 SER A O 1
ATOM 581 N N . PHE A 1 75 ? 2.500 0.457 6.654 1.00 92.31 75 PHE A N 1
ATOM 582 C CA . PHE A 1 75 ? 1.581 -0.288 7.508 1.00 92.31 75 PHE A CA 1
ATOM 583 C C . PHE A 1 75 ? 0.192 -0.403 6.863 1.00 92.31 75 PHE A C 1
ATOM 585 O O . PHE A 1 75 ? -0.362 -1.496 6.787 1.00 92.31 75 PHE A O 1
ATOM 592 N N . ALA A 1 76 ? -0.350 0.708 6.366 1.00 95.00 76 ALA A N 1
ATOM 593 C CA . ALA A 1 76 ? -1.680 0.788 5.781 1.00 95.00 76 ALA A CA 1
ATOM 594 C C . ALA A 1 76 ? -1.825 -0.132 4.559 1.00 95.00 76 ALA A C 1
ATOM 596 O O . ALA A 1 76 ? -2.790 -0.889 4.477 1.00 95.00 76 ALA A O 1
ATOM 597 N N . SER A 1 77 ? -0.828 -0.149 3.666 1.00 97.38 77 SER A N 1
ATOM 598 C CA . SER A 1 77 ? -0.816 -1.058 2.510 1.00 97.38 77 SER A CA 1
ATOM 599 C C . SER A 1 77 ? -0.833 -2.531 2.930 1.00 97.38 77 SER A C 1
ATOM 601 O O . SER A 1 77 ? -1.613 -3.309 2.384 1.00 97.38 77 SER A O 1
ATOM 603 N N . LYS A 1 78 ? -0.055 -2.922 3.951 1.00 95.56 78 LYS A N 1
ATOM 604 C CA . LYS A 1 78 ? -0.097 -4.283 4.519 1.00 95.56 78 LYS A CA 1
ATOM 605 C C . LYS A 1 78 ? -1.452 -4.594 5.134 1.00 95.56 78 LYS A C 1
ATOM 607 O O . LYS A 1 78 ? -2.006 -5.652 4.857 1.00 95.56 78 LYS A O 1
ATOM 612 N N . TYR A 1 79 ? -1.990 -3.684 5.944 1.00 95.50 79 TYR A N 1
ATOM 613 C CA . TYR A 1 79 ? -3.278 -3.874 6.601 1.00 95.50 79 TYR A CA 1
ATOM 614 C C . TYR A 1 79 ? -4.395 -4.127 5.591 1.00 95.50 79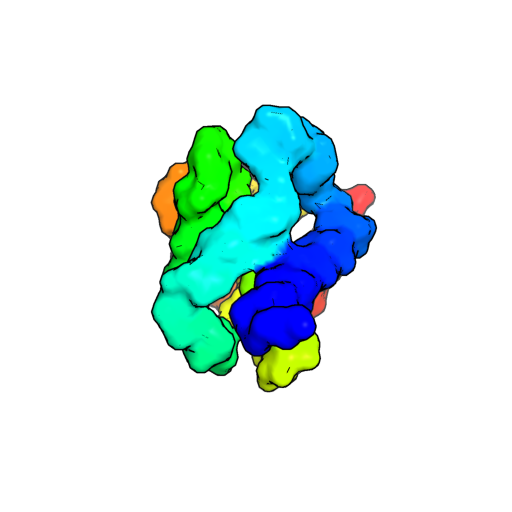 TYR A C 1
ATOM 616 O O . TYR A 1 79 ? -5.108 -5.122 5.718 1.00 95.50 79 TYR A O 1
ATOM 624 N N . CYS A 1 80 ? -4.500 -3.282 4.565 1.00 97.50 80 CYS A N 1
ATOM 625 C CA . CYS A 1 80 ? -5.486 -3.460 3.506 1.00 97.50 80 CYS A CA 1
ATOM 626 C C . CYS A 1 80 ? -5.243 -4.750 2.717 1.00 97.50 80 CYS A C 1
ATOM 628 O O . CYS A 1 80 ? -6.185 -5.511 2.523 1.00 97.50 80 CYS A O 1
ATOM 630 N N . THR A 1 81 ? -3.991 -5.058 2.355 1.00 97.44 81 THR A N 1
ATOM 631 C CA . THR A 1 81 ? -3.666 -6.278 1.599 1.00 97.44 81 THR A CA 1
ATOM 632 C C . THR A 1 81 ? -4.047 -7.547 2.358 1.00 97.44 81 THR A C 1
ATOM 634 O O . THR A 1 81 ? -4.800 -8.366 1.840 1.00 97.44 81 THR A O 1
ATOM 637 N N . TYR A 1 82 ? -3.572 -7.721 3.595 1.00 95.62 82 TYR A N 1
ATOM 638 C CA . TYR A 1 82 ? -3.880 -8.924 4.375 1.00 95.62 82 TYR A CA 1
ATOM 639 C C . TYR A 1 82 ? -5.376 -9.044 4.659 1.00 95.62 82 TYR A C 1
ATOM 641 O O . TYR A 1 82 ? -5.926 -10.135 4.607 1.00 95.62 82 TYR A O 1
ATOM 649 N N . HIS A 1 83 ? -6.064 -7.938 4.933 1.00 96.19 83 HIS A N 1
ATOM 650 C CA . HIS A 1 83 ? -7.497 -7.987 5.194 1.00 96.19 83 HIS A CA 1
ATOM 651 C C . HIS A 1 83 ? -8.285 -8.346 3.915 1.00 96.19 83 HIS A C 1
ATOM 653 O O . HIS A 1 83 ? -9.156 -9.213 3.966 1.00 96.19 83 HIS A O 1
ATOM 659 N N . ASN A 1 84 ? -7.939 -7.762 2.765 1.00 97.75 84 ASN A N 1
ATOM 660 C CA . ASN A 1 84 ? -8.563 -8.067 1.474 1.00 97.75 84 ASN A CA 1
ATOM 661 C C . ASN A 1 84 ? -8.357 -9.537 1.057 1.00 97.75 84 ASN A C 1
ATOM 663 O O . ASN A 1 84 ? -9.315 -10.205 0.666 1.00 97.75 84 ASN A O 1
ATOM 667 N N . VAL A 1 85 ? -7.151 -10.075 1.257 1.00 96.25 85 VAL A N 1
ATOM 668 C CA . VAL A 1 85 ? -6.831 -11.483 0.975 1.00 96.25 85 VAL A CA 1
ATOM 669 C C . VAL A 1 85 ? -7.547 -12.433 1.935 1.00 96.25 85 VAL A C 1
ATOM 671 O O . VAL A 1 85 ? -8.289 -13.305 1.492 1.00 96.25 85 VAL A O 1
ATOM 674 N N . GLU A 1 86 ? -7.356 -12.273 3.245 1.00 94.44 86 GLU A N 1
ATOM 675 C CA . GLU A 1 86 ? -7.766 -13.283 4.231 1.00 94.44 86 GLU A CA 1
ATOM 676 C C . GLU A 1 86 ? -9.277 -13.297 4.496 1.00 94.44 86 GLU A C 1
ATOM 678 O O . GLU A 1 86 ? -9.825 -14.321 4.897 1.00 94.44 86 GLU A O 1
ATOM 683 N N . ILE A 1 87 ? -9.966 -12.164 4.306 1.00 95.62 87 ILE A N 1
ATOM 684 C CA . ILE A 1 87 ? -11.408 -12.059 4.585 1.00 95.62 87 ILE A CA 1
ATOM 685 C C . ILE A 1 87 ? -12.244 -12.127 3.310 1.00 95.62 87 ILE A C 1
ATOM 687 O O . ILE A 1 87 ? -13.316 -12.731 3.334 1.00 95.62 87 ILE A O 1
ATOM 691 N N . TYR A 1 88 ? -11.770 -11.542 2.207 1.00 96.81 88 TYR A N 1
ATOM 692 C CA . TYR A 1 88 ? -12.545 -11.462 0.965 1.00 96.81 88 TYR A CA 1
ATOM 693 C C . TYR A 1 88 ? -12.011 -12.363 -0.151 1.00 96.81 88 TYR A C 1
ATOM 695 O O . TYR A 1 88 ? -12.679 -12.508 -1.171 1.00 96.81 88 TYR A O 1
ATOM 703 N N . GLY A 1 89 ? -10.848 -13.002 0.024 1.00 97.00 89 GLY A N 1
ATOM 704 C CA . GLY A 1 89 ? -10.257 -13.866 -1.001 1.00 97.00 89 GLY A CA 1
ATOM 705 C C . GLY A 1 89 ? -9.820 -13.099 -2.249 1.00 97.00 89 GLY A C 1
ATOM 706 O O . GLY A 1 89 ? -9.817 -13.663 -3.343 1.00 97.00 89 GLY A O 1
ATOM 707 N N . ARG A 1 90 ? -9.494 -11.811 -2.096 1.00 97.56 90 ARG A N 1
ATOM 708 C CA . ARG A 1 90 ? -9.147 -10.895 -3.188 1.00 97.56 90 ARG A CA 1
ATOM 709 C C . ARG A 1 90 ? -7.675 -10.479 -3.137 1.00 97.56 90 ARG A C 1
ATOM 711 O O . ARG A 1 90 ? -6.985 -10.733 -2.158 1.00 97.56 90 ARG A O 1
ATOM 718 N N . ASP A 1 91 ? -7.182 -9.889 -4.223 1.00 97.50 91 ASP A N 1
ATOM 719 C CA . ASP A 1 91 ? -5.779 -9.481 -4.402 1.00 97.50 91 ASP A CA 1
ATOM 720 C C . ASP A 1 91 ? -5.712 -8.086 -5.040 1.00 97.50 91 ASP A C 1
ATOM 722 O O . ASP A 1 91 ? -5.017 -7.864 -6.030 1.00 97.50 91 ASP A O 1
ATOM 726 N N . ASP A 1 92 ? -6.512 -7.150 -4.526 1.00 98.38 92 ASP A N 1
ATOM 727 C CA . ASP A 1 92 ? -6.647 -5.816 -5.131 1.00 98.38 92 ASP A CA 1
ATOM 728 C C . ASP A 1 92 ? -5.522 -4.859 -4.703 1.00 98.38 92 ASP A C 1
ATOM 730 O O . ASP A 1 92 ? -5.259 -3.863 -5.376 1.00 98.38 92 ASP A O 1
ATOM 734 N N . TYR A 1 93 ? -4.830 -5.173 -3.605 1.00 98.62 93 TYR A N 1
ATOM 735 C CA . TYR A 1 93 ? -3.838 -4.312 -2.962 1.00 98.62 93 TYR A CA 1
ATOM 736 C C . TYR A 1 93 ? -2.417 -4.869 -3.113 1.00 98.62 93 TYR A C 1
ATOM 738 O O . TYR A 1 93 ? -2.172 -6.067 -2.978 1.00 98.62 93 TYR A O 1
ATOM 746 N N . SER A 1 94 ? -1.458 -3.974 -3.339 1.00 98.31 94 SER A N 1
ATOM 747 C CA . SER A 1 94 ? -0.019 -4.255 -3.301 1.00 98.31 94 SER A CA 1
ATOM 748 C C . SER A 1 94 ? 0.588 -3.769 -1.985 1.00 98.31 94 SER A C 1
ATOM 750 O O . SER A 1 94 ? 0.253 -2.681 -1.499 1.00 98.31 94 SER A O 1
ATOM 752 N N . ILE A 1 95 ? 1.514 -4.543 -1.417 1.00 97.25 95 ILE A N 1
ATOM 753 C CA . ILE A 1 95 ? 2.254 -4.146 -0.214 1.00 97.25 95 ILE A CA 1
ATOM 754 C C . ILE A 1 95 ? 3.332 -3.135 -0.583 1.00 97.25 95 ILE A C 1
ATOM 756 O O . ILE A 1 95 ? 4.090 -3.327 -1.528 1.00 97.25 95 ILE A O 1
ATOM 760 N N . PHE A 1 96 ? 3.427 -2.070 0.210 1.00 96.44 96 PHE A N 1
ATOM 761 C CA . PHE A 1 96 ? 4.558 -1.157 0.179 1.00 96.44 96 PHE A CA 1
ATOM 762 C C . PHE A 1 96 ? 5.481 -1.426 1.370 1.00 96.44 96 PHE A C 1
ATOM 764 O O . PHE A 1 96 ? 5.040 -1.453 2.524 1.00 96.44 96 PHE A O 1
ATOM 771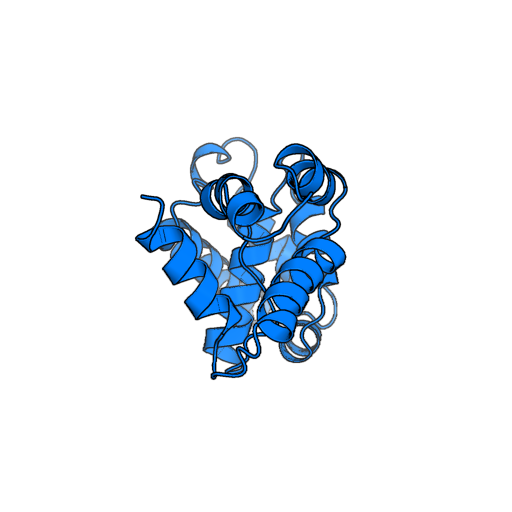 N N . ASP A 1 97 ? 6.780 -1.553 1.116 1.00 93.31 97 ASP A N 1
ATOM 772 C CA . ASP A 1 97 ? 7.826 -1.553 2.135 1.00 93.31 97 ASP A CA 1
ATOM 773 C C . ASP A 1 97 ? 9.176 -1.075 1.573 1.00 93.31 97 ASP A C 1
ATOM 775 O O . ASP A 1 97 ? 9.267 -0.580 0.448 1.00 93.31 97 ASP A O 1
ATOM 779 N N . GLY A 1 98 ? 10.228 -1.171 2.391 1.00 92.81 98 GLY A N 1
ATOM 780 C CA . GLY A 1 98 ? 11.577 -0.792 1.982 1.00 92.81 98 GLY A CA 1
ATOM 781 C C . GLY A 1 98 ? 12.166 -1.690 0.891 1.00 92.81 98 GLY A C 1
ATOM 782 O O . GLY A 1 98 ? 12.892 -1.178 0.044 1.00 92.81 98 GLY A O 1
ATOM 783 N N . ILE A 1 99 ? 11.844 -2.987 0.881 1.00 93.56 99 ILE A N 1
ATOM 784 C CA . ILE A 1 99 ? 12.307 -3.920 -0.151 1.00 93.56 99 ILE A CA 1
ATOM 785 C C . ILE A 1 99 ? 11.658 -3.542 -1.476 1.00 93.56 99 ILE A C 1
ATOM 787 O O . ILE A 1 99 ? 12.375 -3.191 -2.405 1.00 93.56 99 ILE A O 1
ATOM 791 N N . VAL A 1 100 ? 10.325 -3.477 -1.533 1.00 95.44 100 VAL A N 1
ATOM 792 C CA . VAL A 1 100 ? 9.574 -3.105 -2.740 1.00 95.44 100 VAL A CA 1
ATOM 793 C C . VAL A 1 100 ? 10.032 -1.750 -3.275 1.00 95.44 100 VAL A C 1
ATOM 795 O O . VAL A 1 100 ? 10.313 -1.620 -4.464 1.00 95.44 100 VAL A O 1
ATOM 798 N N . LYS A 1 101 ? 10.192 -0.743 -2.405 1.00 96.38 101 LYS A N 1
ATOM 799 C CA . LYS A 1 101 ? 10.698 0.579 -2.805 1.00 96.38 101 LYS A CA 1
ATOM 800 C C . LYS A 1 101 ? 12.067 0.505 -3.492 1.00 96.38 101 LYS A C 1
ATOM 802 O O . LYS A 1 101 ? 12.312 1.267 -4.426 1.00 96.38 101 LYS A O 1
ATOM 807 N N . ASN A 1 102 ? 12.960 -0.352 -3.005 1.00 96.25 102 ASN A N 1
ATOM 808 C CA . ASN A 1 102 ? 14.338 -0.422 -3.479 1.00 96.25 102 ASN A CA 1
ATOM 809 C C . ASN A 1 102 ? 14.522 -1.379 -4.664 1.00 96.25 102 ASN A C 1
ATOM 811 O O . ASN A 1 102 ? 15.459 -1.188 -5.432 1.00 96.25 102 ASN A O 1
ATOM 815 N N . THR A 1 103 ? 13.650 -2.376 -4.831 1.00 96.12 103 THR A N 1
ATOM 816 C CA . THR A 1 103 ? 13.828 -3.448 -5.823 1.00 96.12 103 THR A CA 1
ATOM 817 C C . THR A 1 103 ? 12.873 -3.346 -7.004 1.00 96.12 103 THR A C 1
ATOM 819 O O . THR A 1 103 ? 13.254 -3.722 -8.109 1.00 96.12 103 THR A O 1
ATOM 822 N N . LEU A 1 104 ? 11.674 -2.771 -6.836 1.00 96.56 104 LEU A N 1
ATOM 823 C CA . LEU A 1 104 ? 10.725 -2.567 -7.938 1.00 96.56 104 LEU A CA 1
ATOM 824 C C . LEU A 1 104 ? 11.337 -1.829 -9.152 1.00 96.56 104 LEU A C 1
ATOM 826 O O . LEU A 1 104 ? 11.057 -2.243 -10.279 1.00 96.56 104 LEU A O 1
ATOM 830 N N . PRO A 1 105 ? 12.214 -0.811 -8.983 1.00 97.25 105 PRO A N 1
ATOM 831 C CA . PRO A 1 105 ? 12.901 -0.164 -10.104 1.00 97.25 105 PRO A CA 1
ATOM 832 C C . PRO A 1 105 ? 13.707 -1.103 -11.012 1.00 97.25 105 PRO A C 1
ATOM 834 O O . PRO A 1 105 ? 13.898 -0.785 -12.180 1.00 97.25 105 PRO A O 1
ATOM 837 N N . TYR A 1 106 ? 14.167 -2.258 -10.518 1.00 95.81 106 TYR A N 1
ATOM 838 C CA . TYR A 1 106 ? 14.918 -3.222 -11.333 1.00 95.81 106 TYR A CA 1
ATOM 839 C C . TYR A 1 106 ? 14.058 -3.900 -12.403 1.00 95.81 106 TYR A C 1
ATOM 841 O O . TYR A 1 106 ? 14.595 -4.423 -13.376 1.00 95.81 106 TYR A O 1
ATOM 849 N N . TYR A 1 107 ? 12.736 -3.869 -12.238 1.00 95.69 107 TYR A N 1
ATOM 850 C CA . TYR A 1 107 ? 11.781 -4.531 -13.122 1.00 95.69 107 TYR A CA 1
ATOM 851 C C . TYR A 1 107 ? 11.012 -3.549 -14.014 1.00 95.69 107 TYR A C 1
ATOM 853 O O . TYR A 1 107 ? 10.306 -3.985 -14.917 1.00 95.69 107 TYR A O 1
ATOM 861 N N . ILE A 1 108 ? 11.142 -2.235 -13.784 1.00 96.69 108 ILE A N 1
ATOM 862 C CA . ILE A 1 108 ? 10.395 -1.198 -14.511 1.00 96.69 108 ILE A CA 1
ATOM 863 C C . ILE A 1 108 ? 11.373 -0.150 -15.062 1.00 96.69 108 ILE A C 1
ATOM 865 O O . ILE A 1 108 ? 11.822 0.723 -14.309 1.00 96.69 108 ILE A O 1
ATOM 869 N N . PRO A 1 109 ? 11.699 -0.185 -16.370 1.00 95.00 109 PRO A N 1
ATOM 870 C CA . PRO A 1 109 ? 12.577 0.801 -16.992 1.00 95.00 109 PRO A CA 1
ATOM 871 C C . PRO A 1 109 ? 12.117 2.243 -16.729 1.00 95.00 109 PRO A C 1
ATOM 873 O O . PRO A 1 109 ? 10.971 2.609 -16.976 1.00 95.00 109 PRO A O 1
ATOM 876 N N . GLY A 1 110 ? 13.022 3.080 -16.216 1.00 95.12 110 GLY A N 1
ATOM 877 C CA . GLY A 1 110 ? 12.747 4.493 -15.925 1.00 95.12 110 GLY A CA 1
ATOM 878 C C . GLY A 1 110 ? 12.015 4.767 -14.604 1.00 95.12 110 GLY A C 1
ATOM 879 O O . GLY A 1 110 ? 11.866 5.934 -14.224 1.00 95.12 110 GLY A O 1
ATOM 880 N N . LEU A 1 111 ? 11.595 3.740 -13.859 1.00 97.75 111 LEU A N 1
ATOM 881 C CA . LEU A 1 111 ? 11.139 3.916 -12.482 1.00 97.75 111 LEU A CA 1
ATOM 882 C C . LEU A 1 111 ? 12.345 4.138 -11.563 1.00 97.75 111 LEU A C 1
ATOM 884 O O . LEU A 1 111 ? 13.384 3.505 -11.708 1.00 97.75 111 LEU A O 1
ATOM 888 N N . THR A 1 112 ? 12.219 5.048 -10.597 1.00 98.00 112 THR A N 1
ATOM 889 C CA . THR A 1 112 ? 13.292 5.348 -9.641 1.00 98.00 112 THR A CA 1
ATOM 890 C C . THR A 1 112 ? 12.787 5.226 -8.212 1.00 98.00 112 THR A C 1
ATOM 892 O O . THR A 1 112 ? 11.621 5.504 -7.926 1.00 98.00 112 THR A O 1
ATOM 895 N N . VAL A 1 113 ? 13.693 4.895 -7.287 1.00 97.88 113 VAL A N 1
ATOM 896 C CA . VAL A 1 113 ? 13.418 4.873 -5.839 1.00 97.88 113 VAL A CA 1
ATOM 897 C C . VAL A 1 113 ? 12.823 6.205 -5.362 1.00 97.88 113 VAL A C 1
ATOM 899 O O . VAL A 1 113 ? 11.908 6.221 -4.540 1.00 97.88 113 VAL A O 1
ATOM 902 N N . ASN A 1 114 ? 13.300 7.331 -5.907 1.00 98.00 114 ASN A N 1
ATOM 903 C CA . ASN A 1 114 ? 12.791 8.664 -5.577 1.00 98.00 114 ASN A CA 1
ATOM 904 C C . ASN A 1 114 ? 11.350 8.876 -6.051 1.00 98.00 114 ASN A C 1
ATOM 906 O O . ASN A 1 114 ? 10.558 9.479 -5.328 1.00 98.00 114 ASN A O 1
ATOM 910 N N . ARG A 1 115 ? 10.990 8.379 -7.242 1.00 97.62 115 ARG A N 1
ATOM 911 C CA . ARG A 1 115 ? 9.606 8.430 -7.734 1.00 97.62 115 ARG A CA 1
ATOM 912 C C . ARG A 1 115 ? 8.680 7.619 -6.829 1.00 97.62 115 ARG A C 1
ATOM 914 O O . ARG A 1 115 ? 7.653 8.143 -6.409 1.00 97.62 115 ARG A O 1
ATOM 921 N N . ILE A 1 116 ? 9.098 6.413 -6.444 1.00 97.75 116 ILE A N 1
ATOM 922 C CA . ILE A 1 116 ? 8.344 5.567 -5.511 1.00 97.75 116 ILE A CA 1
ATOM 923 C C . ILE A 1 116 ? 8.199 6.245 -4.135 1.00 97.75 116 ILE A C 1
ATOM 925 O O . ILE A 1 116 ? 7.120 6.249 -3.542 1.00 97.75 116 ILE A O 1
ATOM 929 N N . ASP A 1 117 ? 9.260 6.879 -3.623 1.00 97.19 117 ASP A N 1
ATOM 930 C CA . ASP A 1 117 ? 9.194 7.596 -2.344 1.00 97.19 117 ASP A CA 1
ATOM 931 C C . ASP A 1 117 ? 8.286 8.833 -2.394 1.00 97.19 117 ASP A C 1
ATOM 933 O O . ASP A 1 117 ? 7.687 9.197 -1.383 1.00 97.19 117 ASP A O 1
ATOM 937 N N . THR A 1 118 ? 8.156 9.479 -3.553 1.00 97.81 118 THR A N 1
ATOM 938 C CA . THR A 1 118 ? 7.210 10.585 -3.747 1.00 97.81 118 THR A CA 1
ATOM 939 C C . THR A 1 118 ? 5.766 10.116 -3.592 1.00 97.81 118 THR A C 1
ATOM 941 O O . THR A 1 118 ? 5.012 10.788 -2.893 1.00 97.81 118 THR A O 1
ATOM 944 N N . TRP A 1 119 ? 5.395 8.943 -4.118 1.00 97.81 119 TRP A N 1
ATOM 945 C CA . TRP A 1 119 ? 4.055 8.379 -3.899 1.00 97.81 119 TRP A CA 1
ATOM 946 C C . TRP A 1 119 ? 3.767 8.147 -2.414 1.00 97.81 119 TRP A C 1
ATOM 948 O O . TRP A 1 119 ? 2.732 8.567 -1.898 1.00 97.81 119 TRP A O 1
ATOM 958 N N . ARG A 1 120 ? 4.736 7.587 -1.680 1.00 96.00 120 ARG A N 1
ATOM 959 C CA . ARG A 1 120 ? 4.644 7.415 -0.222 1.00 96.00 120 ARG A CA 1
ATOM 960 C C . ARG A 1 120 ? 4.468 8.750 0.509 1.00 96.00 120 ARG A C 1
ATOM 962 O O . ARG A 1 120 ? 3.651 8.844 1.423 1.00 96.00 120 ARG A O 1
ATOM 969 N N . ARG A 1 121 ? 5.258 9.773 0.158 1.00 94.38 121 ARG A N 1
ATOM 970 C CA . ARG A 1 121 ? 5.221 11.099 0.808 1.00 94.38 121 ARG A CA 1
ATOM 971 C C . ARG A 1 121 ? 3.925 11.855 0.526 1.00 94.38 121 ARG A C 1
ATOM 973 O O . ARG A 1 121 ? 3.431 12.528 1.425 1.00 94.38 121 ARG A O 1
ATOM 980 N N . ASN A 1 122 ? 3.383 11.708 -0.678 1.00 95.75 122 ASN A N 1
ATOM 981 C CA . ASN A 1 122 ? 2.159 12.380 -1.109 1.00 95.75 122 ASN A CA 1
ATOM 982 C C . ASN A 1 122 ? 0.887 11.587 -0.780 1.00 95.75 122 ASN A C 1
ATOM 984 O O . ASN A 1 122 ? -0.209 12.094 -1.001 1.00 95.75 122 ASN A O 1
ATOM 988 N N . PHE A 1 123 ? 1.023 10.380 -0.216 1.00 96.19 123 PHE A N 1
ATOM 989 C CA . PHE A 1 123 ? -0.089 9.456 0.014 1.00 96.19 123 PHE A CA 1
ATOM 990 C C . PHE A 1 123 ? -0.855 9.187 -1.286 1.00 96.19 123 PHE A C 1
ATOM 992 O O . PHE A 1 123 ? -2.048 9.452 -1.381 1.00 96.19 123 PHE A O 1
ATOM 999 N N . ASP A 1 124 ? -0.117 8.728 -2.292 1.00 97.56 124 ASP A N 1
ATOM 1000 C CA . ASP A 1 124 ? -0.602 8.374 -3.623 1.00 97.56 124 ASP A CA 1
ATOM 1001 C C . ASP A 1 124 ? -0.497 6.853 -3.797 1.00 97.56 124 ASP A C 1
ATOM 1003 O O . ASP A 1 124 ? 0.365 6.318 -4.499 1.00 97.56 124 ASP A O 1
ATOM 1007 N N . TYR A 1 125 ? -1.308 6.135 -3.014 1.00 98.50 125 TYR A N 1
ATOM 1008 C CA . TYR A 1 125 ? -1.329 4.676 -3.050 1.00 98.50 125 TYR A CA 1
ATOM 1009 C C . TYR A 1 125 ? -1.886 4.121 -4.356 1.00 98.50 125 TYR A C 1
ATOM 1011 O O . TYR A 1 125 ? -1.387 3.102 -4.823 1.00 98.50 125 TYR A O 1
ATOM 1019 N N . GLU A 1 126 ? -2.874 4.786 -4.952 1.00 98.50 126 GLU A N 1
ATOM 1020 C CA . GLU A 1 126 ? -3.483 4.360 -6.212 1.00 98.50 126 GLU A CA 1
ATOM 1021 C C . GLU A 1 126 ? -2.429 4.247 -7.315 1.00 98.50 126 GLU A C 1
ATOM 1023 O O . GLU A 1 126 ? -2.229 3.150 -7.833 1.00 98.50 126 GLU A O 1
ATOM 1028 N N . THR A 1 127 ? -1.637 5.299 -7.556 1.00 98.50 127 THR A N 1
ATOM 1029 C CA . THR A 1 127 ? -0.576 5.261 -8.576 1.00 98.50 127 THR A CA 1
ATOM 1030 C C . THR A 1 127 ? 0.468 4.178 -8.285 1.00 98.50 127 THR A C 1
ATOM 1032 O O . THR A 1 127 ? 0.949 3.503 -9.197 1.00 98.50 127 THR A O 1
ATOM 1035 N N . PHE A 1 128 ? 0.830 3.970 -7.013 1.00 98.62 128 PHE A N 1
ATOM 1036 C CA . PHE A 1 128 ? 1.728 2.876 -6.630 1.00 98.62 128 PHE A CA 1
ATOM 1037 C C . PHE A 1 128 ? 1.112 1.497 -6.931 1.00 98.62 128 PHE A C 1
ATOM 1039 O O . PHE A 1 128 ? 1.782 0.621 -7.481 1.00 98.62 128 PHE A O 1
ATOM 1046 N N . ASN A 1 129 ? -0.158 1.298 -6.583 1.00 98.69 129 ASN A N 1
ATOM 1047 C CA . ASN A 1 129 ? -0.858 0.033 -6.763 1.00 98.69 129 ASN A CA 1
ATOM 1048 C C . ASN A 1 129 ? -1.099 -0.276 -8.250 1.00 98.69 129 ASN A C 1
ATOM 1050 O O . ASN A 1 129 ? -0.906 -1.413 -8.688 1.00 98.69 129 ASN A O 1
ATOM 1054 N N . GLU A 1 130 ? -1.453 0.731 -9.044 1.00 98.56 130 GLU A N 1
ATOM 1055 C CA . GLU A 1 130 ? -1.550 0.639 -10.501 1.00 98.56 130 GLU A CA 1
ATOM 1056 C C . GLU A 1 130 ? -0.198 0.323 -11.131 1.00 98.56 130 GLU A C 1
ATOM 1058 O O . GLU A 1 130 ? -0.121 -0.569 -11.965 1.00 98.56 130 GLU A O 1
ATOM 1063 N N . CYS A 1 131 ? 0.891 0.958 -10.684 1.00 98.44 131 CYS A N 1
ATOM 1064 C CA . CYS A 1 131 ? 2.236 0.677 -11.190 1.00 98.44 131 CYS A CA 1
ATOM 1065 C C . CYS A 1 131 ? 2.609 -0.809 -11.061 1.00 98.44 131 CYS A C 1
ATOM 1067 O O . CYS A 1 131 ? 3.136 -1.393 -12.009 1.00 98.44 131 CYS A O 1
ATOM 1069 N N . VAL A 1 132 ? 2.305 -1.436 -9.920 1.00 98.44 132 VAL A N 1
ATOM 1070 C CA . VAL A 1 132 ? 2.506 -2.883 -9.731 1.00 98.44 132 VAL A CA 1
ATOM 1071 C C . VAL A 1 132 ? 1.561 -3.695 -10.622 1.00 98.44 132 VAL A C 1
ATOM 1073 O O . VAL A 1 132 ? 1.972 -4.706 -11.181 1.00 98.44 132 VAL A O 1
ATOM 1076 N N . GLY A 1 133 ? 0.306 -3.264 -10.772 1.00 98.31 133 GLY A N 1
ATOM 1077 C CA . GLY A 1 133 ? -0.683 -3.955 -11.607 1.00 98.31 133 GLY A CA 1
ATOM 1078 C C . GLY A 1 133 ? -0.276 -3.974 -13.076 1.00 98.31 133 GLY A C 1
ATOM 1079 O O . GLY A 1 133 ? -0.175 -5.046 -13.666 1.00 98.31 133 GLY A O 1
ATOM 1080 N N . ASN A 1 134 ? 0.064 -2.802 -13.608 1.00 98.38 134 ASN A N 1
ATOM 1081 C CA . ASN A 1 134 ? 0.489 -2.600 -14.987 1.00 98.38 134 ASN A CA 1
ATOM 1082 C C . ASN A 1 134 ? 1.741 -3.415 -15.308 1.00 98.38 134 ASN A C 1
ATOM 1084 O O . ASN A 1 134 ? 1.767 -4.082 -16.333 1.00 98.38 134 ASN A O 1
ATOM 1088 N N . LEU A 1 135 ? 2.733 -3.461 -14.406 1.00 98.31 135 LEU A N 1
ATOM 1089 C CA . LEU A 1 135 ? 3.901 -4.330 -14.586 1.00 98.31 135 LEU A CA 1
ATOM 1090 C C . LEU A 1 135 ? 3.487 -5.798 -14.784 1.00 98.31 135 LEU A C 1
ATOM 1092 O O . LEU A 1 135 ? 4.016 -6.486 -15.658 1.00 98.31 135 LEU A O 1
ATOM 1096 N N . LEU A 1 136 ? 2.557 -6.295 -13.968 1.00 98.31 136 LEU A N 1
ATOM 1097 C CA . LEU A 1 136 ? 2.088 -7.677 -14.067 1.00 98.31 136 LEU A CA 1
ATOM 1098 C C . LEU A 1 136 ? 1.282 -7.910 -15.350 1.00 98.31 136 LEU A C 1
ATOM 1100 O O . LEU A 1 136 ? 1.433 -8.962 -15.968 1.00 98.31 136 LEU A O 1
ATOM 1104 N N . ASP A 1 137 ? 0.463 -6.942 -15.762 1.00 98.12 137 ASP A N 1
ATOM 1105 C CA . ASP A 1 137 ? -0.319 -6.998 -17.001 1.00 98.12 137 ASP A CA 1
ATOM 1106 C C . ASP A 1 137 ? 0.572 -6.975 -18.250 1.00 98.12 137 ASP A C 1
ATOM 1108 O O . ASP A 1 137 ? 0.434 -7.835 -19.116 1.00 98.12 137 ASP A O 1
ATOM 1112 N N . GLU A 1 138 ? 1.552 -6.074 -18.309 1.00 97.69 138 GLU A N 1
ATOM 1113 C CA . GLU A 1 138 ? 2.528 -5.972 -19.404 1.00 97.69 138 GLU A CA 1
ATOM 1114 C C . GLU A 1 138 ? 3.353 -7.258 -19.576 1.00 97.69 138 GLU A C 1
ATOM 1116 O O . GLU A 1 138 ? 3.760 -7.601 -20.686 1.00 97.69 138 GLU A O 1
ATOM 1121 N N . ASN A 1 139 ? 3.560 -8.009 -18.489 1.00 97.44 139 ASN A N 1
ATOM 1122 C CA . ASN A 1 139 ? 4.252 -9.299 -18.500 1.00 97.44 139 ASN A CA 1
ATOM 1123 C C . ASN A 1 139 ? 3.304 -10.507 -18.641 1.00 97.44 139 ASN A C 1
ATOM 1125 O O . ASN A 1 139 ? 3.750 -11.647 -18.508 1.00 97.44 139 ASN A O 1
ATOM 1129 N N . ASN A 1 140 ? 2.014 -10.292 -18.930 1.00 97.75 140 ASN A N 1
ATOM 1130 C CA . ASN A 1 140 ? 0.984 -11.332 -19.074 1.00 97.75 140 ASN A CA 1
ATOM 1131 C C . ASN A 1 140 ? 0.841 -12.251 -17.840 1.00 97.75 140 ASN A C 1
ATOM 1133 O O . ASN A 1 140 ? 0.555 -13.448 -17.950 1.00 97.75 140 ASN A O 1
ATOM 1137 N N . ILE A 1 141 ? 1.046 -11.712 -16.636 1.00 97.94 141 ILE A N 1
ATOM 1138 C CA . ILE A 1 141 ? 0.943 -12.456 -15.376 1.00 97.94 141 ILE A CA 1
ATOM 1139 C C . ILE A 1 141 ? -0.486 -12.323 -14.837 1.00 97.94 141 ILE A C 1
ATOM 1141 O O . ILE A 1 141 ? -0.811 -11.368 -14.135 1.00 97.94 141 ILE A O 1
ATOM 1145 N N . HIS A 1 142 ? -1.337 -13.314 -15.113 1.00 96.81 142 HIS A N 1
ATOM 1146 C CA . HIS A 1 142 ? -2.755 -13.336 -14.694 1.00 96.81 142 HIS A CA 1
ATOM 1147 C C . HIS A 1 142 ? -3.097 -14.465 -13.708 1.00 96.81 142 HIS A C 1
ATOM 1149 O O . HIS A 1 142 ? -4.251 -14.865 -13.566 1.00 96.81 142 HIS A O 1
ATOM 1155 N N . ILE A 1 143 ? -2.091 -15.015 -13.027 1.00 97.06 143 ILE A N 1
ATOM 1156 C CA . ILE A 1 143 ? -2.302 -16.073 -12.034 1.00 97.06 143 ILE A CA 1
ATOM 1157 C C . ILE A 1 143 ? -3.050 -15.543 -10.794 1.00 97.06 143 ILE A C 1
ATOM 1159 O O . ILE A 1 143 ? -2.889 -14.374 -10.439 1.00 97.06 143 ILE A O 1
ATOM 1163 N N . PRO A 1 144 ? -3.804 -16.390 -10.067 1.00 97.25 144 PRO A N 1
ATOM 1164 C CA . PRO A 1 144 ? -4.439 -15.984 -8.814 1.00 97.25 144 PRO A CA 1
ATOM 1165 C C . PRO A 1 144 ? -3.419 -15.459 -7.800 1.00 97.25 144 PRO A C 1
ATOM 1167 O O . PRO A 1 144 ? -2.335 -16.043 -7.662 1.00 97.25 144 PRO A O 1
ATOM 1170 N N . PHE A 1 145 ? -3.790 -14.405 -7.068 1.00 97.38 145 PHE A N 1
ATOM 1171 C CA . PHE A 1 145 ? -2.952 -13.745 -6.059 1.00 97.38 145 PHE A CA 1
ATOM 1172 C C . PHE A 1 145 ? -1.597 -13.258 -6.605 1.00 97.38 145 PHE A C 1
ATOM 1174 O O . PHE A 1 145 ? -0.554 -13.411 -5.962 1.00 97.38 145 PHE A O 1
ATOM 1181 N N . ARG A 1 146 ? -1.591 -12.740 -7.839 1.00 97.69 146 ARG A N 1
ATOM 1182 C CA . ARG A 1 146 ? -0.381 -12.281 -8.531 1.00 97.69 146 ARG A CA 1
ATOM 1183 C C . ARG A 1 146 ? 0.367 -11.175 -7.787 1.00 97.69 146 ARG A C 1
ATOM 1185 O O . ARG A 1 146 ? 1.592 -11.229 -7.767 1.00 97.69 146 ARG A O 1
ATOM 1192 N N . ARG A 1 147 ? -0.315 -10.219 -7.146 1.00 98.00 147 ARG A N 1
ATOM 1193 C CA . ARG A 1 147 ? 0.333 -9.116 -6.414 1.00 98.00 147 ARG A CA 1
ATOM 1194 C C . ARG A 1 147 ? 1.024 -9.639 -5.164 1.00 98.00 147 ARG A C 1
ATOM 1196 O O . ARG A 1 147 ? 2.199 -9.349 -4.955 1.00 98.00 147 ARG A O 1
ATOM 1203 N N . ARG A 1 148 ? 0.350 -10.494 -4.385 1.00 95.56 148 ARG A N 1
ATOM 1204 C CA . ARG A 1 148 ? 0.962 -11.201 -3.242 1.00 95.56 148 ARG A CA 1
ATOM 1205 C C . ARG A 1 148 ? 2.156 -12.061 -3.639 1.00 95.56 148 ARG A C 1
ATOM 1207 O O . ARG A 1 148 ? 3.186 -12.036 -2.973 1.00 95.56 148 ARG A O 1
ATOM 1214 N N . LYS A 1 149 ? 2.044 -12.824 -4.726 1.00 96.88 149 LYS A N 1
ATOM 1215 C CA . LYS A 1 149 ? 3.154 -13.651 -5.225 1.00 96.88 149 LYS A CA 1
ATOM 1216 C C . LYS A 1 149 ? 4.321 -12.802 -5.711 1.00 96.88 149 LYS A C 1
ATOM 1218 O O . LYS A 1 149 ? 5.467 -13.180 -5.492 1.00 96.88 149 LYS A O 1
ATOM 1223 N N . PHE A 1 150 ? 4.038 -11.663 -6.333 1.00 97.06 150 PHE A N 1
ATOM 1224 C CA . PHE A 1 150 ? 5.066 -10.730 -6.763 1.00 97.06 150 PHE A CA 1
ATOM 1225 C C . PHE A 1 150 ? 5.794 -10.089 -5.576 1.00 97.06 150 PHE A C 1
ATOM 1227 O O . PHE A 1 150 ? 7.018 -10.067 -5.576 1.00 97.06 150 PHE A O 1
ATOM 1234 N N . ASP A 1 151 ? 5.080 -9.677 -4.526 1.00 95.38 151 ASP A N 1
ATOM 1235 C CA . ASP A 1 151 ? 5.687 -9.230 -3.262 1.00 95.38 151 ASP A CA 1
ATOM 1236 C C . ASP A 1 151 ? 6.636 -10.298 -2.681 1.00 95.38 151 ASP A C 1
ATOM 1238 O O . ASP A 1 151 ? 7.809 -10.026 -2.424 1.00 95.38 151 ASP A O 1
ATOM 1242 N N . HIS A 1 152 ? 6.186 -11.556 -2.594 1.00 93.75 152 HIS A N 1
ATOM 1243 C CA . HIS A 1 152 ? 7.042 -12.670 -2.170 1.00 93.75 152 HIS A CA 1
ATOM 1244 C C . HIS A 1 152 ? 8.261 -12.877 -3.075 1.00 93.75 152 HIS A C 1
ATOM 1246 O O . HIS A 1 152 ? 9.353 -13.157 -2.579 1.00 93.75 152 HIS A O 1
ATOM 1252 N N . PHE A 1 153 ? 8.091 -12.740 -4.389 1.00 95.44 153 PHE A N 1
ATOM 1253 C CA . PHE A 1 153 ? 9.186 -12.832 -5.346 1.00 95.44 153 PHE A CA 1
ATOM 1254 C C . PHE A 1 153 ? 10.215 -11.717 -5.133 1.00 95.44 153 PHE A C 1
ATOM 1256 O O . PHE A 1 153 ? 11.405 -12.015 -5.057 1.00 95.44 153 PHE A O 1
ATOM 1263 N N . LEU A 1 154 ? 9.777 -10.464 -4.966 1.00 94.06 154 LEU A N 1
ATOM 1264 C CA . LEU A 1 154 ? 10.669 -9.338 -4.681 1.00 94.06 154 LEU A CA 1
ATOM 1265 C C . LEU A 1 154 ? 11.481 -9.587 -3.407 1.00 94.06 154 LEU A C 1
ATOM 1267 O O . LEU A 1 154 ? 12.691 -9.364 -3.410 1.00 94.06 154 LEU A O 1
ATOM 1271 N N . TRP A 1 155 ? 10.837 -10.108 -2.360 1.00 90.44 155 TRP A N 1
ATOM 1272 C CA . TRP A 1 155 ? 11.488 -10.484 -1.106 1.00 90.44 155 TRP A CA 1
ATOM 1273 C C . TRP A 1 155 ? 12.481 -11.635 -1.2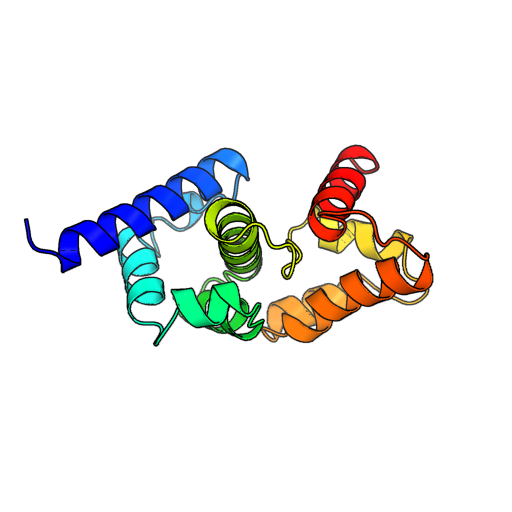51 1.00 90.44 155 TRP A C 1
ATOM 1275 O O . TRP A 1 155 ? 13.538 -11.593 -0.633 1.00 90.44 155 TRP A O 1
ATOM 1285 N N . TYR A 1 156 ? 12.156 -12.670 -2.023 1.00 89.31 156 TYR A N 1
ATOM 1286 C CA . TYR A 1 156 ? 13.027 -13.835 -2.188 1.00 89.31 156 TYR A CA 1
ATOM 1287 C C . TYR A 1 156 ? 14.231 -13.537 -3.088 1.00 89.31 156 TYR A C 1
ATOM 1289 O O . TYR A 1 156 ? 15.343 -13.956 -2.785 1.00 89.31 156 TYR A O 1
ATOM 1297 N N . ALA A 1 157 ? 14.018 -12.804 -4.181 1.00 88.56 157 ALA A N 1
ATOM 1298 C CA . ALA A 1 157 ? 15.042 -12.553 -5.190 1.00 88.56 157 ALA A CA 1
ATOM 1299 C C . ALA A 1 157 ? 16.063 -11.473 -4.792 1.00 88.56 157 ALA A C 1
ATOM 1301 O O . ALA A 1 157 ? 17.110 -11.378 -5.425 1.00 88.56 157 ALA A O 1
ATOM 1302 N N . ASN A 1 158 ? 15.767 -10.653 -3.777 1.00 81.19 158 ASN A N 1
ATOM 1303 C CA . ASN A 1 158 ? 16.561 -9.466 -3.438 1.00 81.19 158 ASN A CA 1
ATOM 1304 C C . ASN A 1 158 ? 16.906 -9.377 -1.940 1.00 81.19 158 ASN A C 1
ATOM 1306 O O . ASN A 1 158 ? 17.063 -8.274 -1.408 1.00 81.19 158 ASN A O 1
ATOM 1310 N N . ARG A 1 159 ? 16.962 -10.526 -1.259 1.00 63.25 159 ARG A N 1
ATOM 1311 C CA . ARG A 1 159 ? 17.346 -10.622 0.154 1.00 63.25 159 ARG A CA 1
ATOM 1312 C C . ARG A 1 159 ? 18.851 -10.734 0.348 1.00 63.25 159 ARG A C 1
ATOM 1314 O O . ARG A 1 159 ? 19.505 -11.372 -0.503 1.00 63.25 159 ARG A O 1
#

Radius of gyration: 15.69 Å; chains: 1; bounding box: 38×29×46 Å

Secondary structure (DSSP, 8-state):
--HHHHHHHHHHHHHHHHHHHHT--GGGGTTT--HHHHHHHHHHSTTHHHHHHTT-THHHHHHHHSSTTS--HHHHHHHHHHHHHHHH-----PPP-HHHHHHGGGTSTT--HHHHHHHHHHT-HHHHHHHHHHHHHHTT---TTHHHHHHHHHHHHT-

Sequence (159 aa):
MSKLSIKILKIVMKIAVIDVTNSTHLSQYKSRLSLYDLAKVILEIPNFDDRLAEGDPELVNIIARNIGAVNMFSFASKYCTYHNVEIYGRDDYSIFDGIVKNTLPYYIPGLTVNRIDTWRRNFDYETFNECVGNLLDENNIHIPFRRRKFDHFLWYANR

Foldseek 3Di:
DDPVVVQLVVQLVLLVVLCVVVVLCVVVCVVQDDSSVLSVQCVPPPPNLVCLLVLPQCQLLSSQPPRPPHRCNQSSLSSSQCCNCPPNVDQSGAHDDPLCLCQVCVQDPPDHSVNVVVCSVVVVRVVVSVSLVVSCVVVVNPDRNSRVVVVVVSVVVPD

pLDDT: mean 90.61, std 10.72, range [57.69, 98.69]